Protein AF-V4PEJ2-F1 (afdb_monomer)

Mean predicted aligned error: 12.14 Å

Foldseek 3Di:
DDDDDDDDDDDDDDPPPPDPPPPPPPLPAAEDEDQEADAQVVVVVVVPDDQPDQHRHEYEDDAPGEYEFAAADDDPQGEWEERYEPPDHDPNHEAEYEFLYEFETYAWAAAAEDPDQDKGFTHHWYFRYHYPDDYHYHYDVNGYGYTHWTHWIYYYPDVPDDTGHTGD

pLDDT: mean 79.7, std 17.95, range [38.84, 98.0]

Radius of gyration: 28.53 Å; Cα contacts (8 Å, |Δi|>4): 440; chains: 1; bounding box: 43×69×102 Å

Solvent-accessible surface area (backbone atoms only — not comparable to full-atom values): 9312 Å² total; per-residue (Å²): 140,84,86,81,84,80,86,84,81,81,82,76,83,80,79,80,72,76,70,76,76,79,76,73,73,82,83,77,53,54,75,43,80,49,81,49,58,44,46,52,38,64,51,40,44,73,73,64,54,84,80,80,69,76,40,52,36,34,36,32,29,47,68,91,40,67,24,58,11,46,56,23,50,98,69,73,68,22,45,16,31,52,10,32,32,45,38,79,68,59,90,77,39,45,40,37,36,40,27,31,10,38,34,25,12,3,36,15,21,58,22,59,63,53,97,57,102,57,74,29,64,30,6,45,34,9,42,23,65,44,75,69,40,82,65,48,77,44,74,40,85,84,26,46,79,39,62,19,22,30,17,16,36,10,32,40,88,51,104,84,39,74,50,51,83,42,66,101

Structure (mmCIF, N/CA/C/O backbone):
data_AF-V4PEJ2-F1
#
_entry.id   AF-V4PEJ2-F1
#
loop_
_atom_site.group_PDB
_atom_site.id
_atom_site.type_symbol
_atom_site.label_atom_id
_atom_site.label_alt_id
_atom_site.label_comp_id
_atom_site.label_asym_id
_atom_site.label_entity_id
_atom_site.label_seq_id
_atom_site.pdbx_PDB_ins_code
_atom_site.Cartn_x
_atom_site.Cartn_y
_atom_site.Cartn_z
_atom_site.occupancy
_atom_site.B_iso_or_equiv
_atom_site.auth_seq_id
_atom_site.auth_comp_id
_atom_site.auth_asym_id
_atom_site.auth_atom_id
_atom_site.pdbx_PDB_model_num
ATOM 1 N N . MET A 1 1 ? 4.319 -54.940 69.782 1.00 41.22 1 MET A N 1
ATOM 2 C CA . MET A 1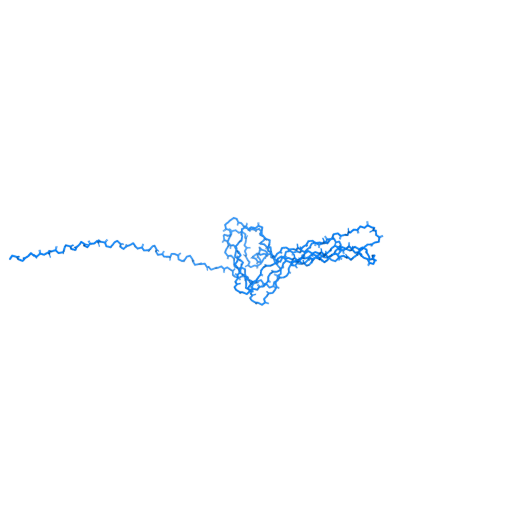 1 ? 4.551 -53.481 69.813 1.00 41.22 1 MET A CA 1
ATOM 3 C C . MET A 1 1 ? 4.432 -53.000 68.372 1.00 41.22 1 MET A C 1
ATOM 5 O O . MET A 1 1 ? 5.349 -53.221 67.598 1.00 41.22 1 MET A O 1
ATOM 9 N N . ILE A 1 2 ? 3.249 -52.530 67.967 1.00 41.81 2 ILE A N 1
ATOM 10 C CA . ILE A 1 2 ? 2.943 -52.124 66.584 1.00 41.81 2 ILE A CA 1
ATOM 11 C C . ILE A 1 2 ? 2.873 -50.597 66.588 1.00 41.81 2 ILE A C 1
ATOM 13 O O . ILE A 1 2 ? 2.066 -50.027 67.320 1.00 41.81 2 ILE A O 1
ATOM 17 N N . GLY A 1 3 ? 3.781 -49.956 65.851 1.00 38.84 3 GLY A N 1
ATOM 18 C CA . GLY A 1 3 ? 3.883 -48.504 65.741 1.00 38.84 3 GLY A CA 1
ATOM 19 C C . GLY A 1 3 ? 2.857 -47.954 64.755 1.00 38.84 3 GLY A C 1
ATOM 20 O O . GLY A 1 3 ? 2.806 -48.384 63.606 1.00 38.84 3 GLY A O 1
ATOM 21 N N . LEU A 1 4 ? 2.045 -47.007 65.221 1.00 43.41 4 LEU A N 1
ATOM 22 C CA . LEU A 1 4 ? 1.083 -46.256 64.424 1.00 43.41 4 LEU A CA 1
ATOM 23 C C . LEU A 1 4 ? 1.784 -44.998 63.883 1.00 43.41 4 LEU A C 1
ATOM 25 O O . LEU A 1 4 ? 2.099 -44.090 64.650 1.00 43.41 4 LEU A O 1
ATOM 29 N N . LEU A 1 5 ? 2.056 -44.956 62.577 1.00 45.34 5 LEU A N 1
ATOM 30 C CA . LEU A 1 5 ? 2.481 -43.737 61.885 1.00 45.34 5 LEU A CA 1
ATOM 31 C C . LEU A 1 5 ? 1.239 -42.868 61.638 1.00 45.34 5 LEU A C 1
ATOM 33 O O . LEU A 1 5 ? 0.348 -43.269 60.892 1.00 45.34 5 LEU A O 1
ATOM 37 N N . ALA A 1 6 ? 1.178 -41.689 62.254 1.00 49.50 6 ALA A N 1
ATOM 38 C CA . ALA A 1 6 ? 0.163 -40.683 61.961 1.00 49.50 6 ALA A CA 1
ATOM 39 C C . ALA A 1 6 ? 0.684 -39.737 60.869 1.00 49.50 6 ALA A C 1
ATOM 41 O O . ALA A 1 6 ? 1.673 -39.032 61.067 1.00 49.50 6 ALA A O 1
ATOM 42 N N . THR A 1 7 ? 0.029 -39.725 59.710 1.00 47.97 7 THR A N 1
ATOM 43 C CA . THR A 1 7 ? 0.324 -38.795 58.614 1.00 47.97 7 THR A CA 1
ATOM 44 C C . THR A 1 7 ? -0.400 -37.472 58.873 1.00 47.97 7 THR A C 1
ATOM 46 O O . THR A 1 7 ? -1.627 -37.405 58.823 1.00 47.97 7 THR A O 1
ATOM 49 N N . LEU A 1 8 ? 0.355 -36.416 59.181 1.00 40.78 8 LEU A N 1
ATOM 50 C CA . LEU A 1 8 ? -0.163 -35.060 59.362 1.00 40.78 8 LEU A CA 1
ATOM 51 C C . LEU A 1 8 ? -0.375 -34.417 57.983 1.00 40.78 8 LEU A C 1
ATOM 53 O O . LEU A 1 8 ? 0.584 -34.212 57.243 1.00 40.78 8 LEU A O 1
ATOM 57 N N . THR A 1 9 ? -1.623 -34.101 57.637 1.00 47.06 9 THR A N 1
ATOM 58 C CA . THR A 1 9 ? -1.958 -33.392 56.392 1.00 47.06 9 THR A CA 1
ATOM 59 C C . THR A 1 9 ? -2.106 -31.907 56.711 1.00 47.06 9 THR A C 1
ATOM 61 O O . THR A 1 9 ? -2.998 -31.528 57.465 1.00 47.06 9 THR A O 1
ATOM 64 N N . VAL A 1 10 ? -1.222 -31.066 56.174 1.00 45.41 10 VAL A N 1
ATOM 65 C CA . VAL A 1 10 ? -1.322 -29.605 56.294 1.00 45.41 10 VAL A CA 1
ATOM 66 C C . VAL A 1 10 ? -2.110 -29.092 55.092 1.00 45.41 10 VAL A C 1
ATOM 68 O O . VAL A 1 10 ? -1.630 -29.155 53.963 1.00 45.41 10 VAL A O 1
ATOM 71 N N . ALA A 1 11 ? -3.330 -28.608 55.323 1.00 49.69 11 ALA A N 1
ATOM 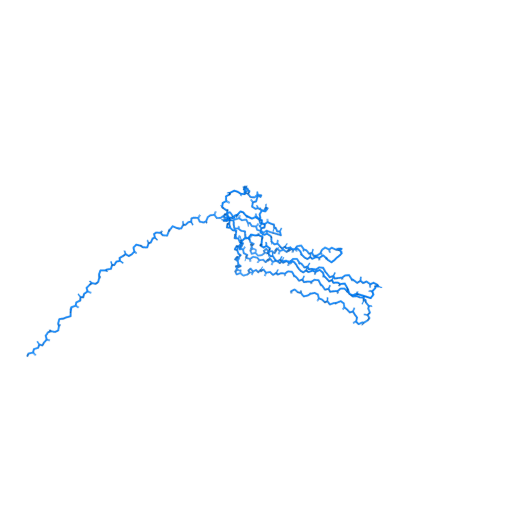72 C CA . ALA A 1 11 ? -4.106 -27.905 54.308 1.00 49.69 11 ALA A CA 1
ATOM 73 C C . ALA A 1 11 ? -3.521 -26.497 54.119 1.00 49.69 11 ALA A C 1
ATOM 75 O O . ALA A 1 11 ? -3.517 -25.695 55.053 1.00 49.69 11 ALA A O 1
ATOM 76 N N . MET A 1 12 ? -3.008 -26.200 52.925 1.00 51.62 12 MET A N 1
ATOM 77 C CA . MET A 1 12 ? -2.642 -24.835 52.548 1.00 51.62 12 MET A CA 1
ATOM 78 C C . MET A 1 12 ? -3.910 -24.070 52.138 1.00 51.62 12 MET A C 1
ATOM 80 O O . MET A 1 12 ? -4.718 -24.621 51.388 1.00 51.62 12 MET A O 1
ATOM 84 N N . PRO A 1 13 ? -4.113 -22.824 52.599 1.00 53.56 13 PRO A N 1
ATOM 85 C CA . PRO A 1 13 ? -5.220 -22.006 52.129 1.00 53.56 13 PRO A CA 1
ATOM 86 C C . PRO A 1 13 ? -4.975 -21.635 50.662 1.00 53.56 13 PRO A C 1
ATOM 88 O O . PRO A 1 13 ? -3.962 -21.024 50.323 1.00 53.56 13 PRO A O 1
ATOM 91 N N . ALA A 1 14 ? -5.901 -22.029 49.791 1.00 54.09 14 ALA A N 1
ATOM 92 C CA . ALA A 1 14 ? -5.941 -21.563 48.416 1.00 54.09 14 ALA A CA 1
ATOM 93 C C . ALA A 1 14 ? -6.309 -20.074 48.426 1.00 54.09 14 ALA A C 1
ATOM 95 O O . ALA A 1 14 ? -7.447 -19.709 48.716 1.00 54.09 14 ALA A O 1
ATOM 96 N N . PHE A 1 15 ? -5.340 -19.210 48.133 1.00 52.31 15 PHE A N 1
ATOM 97 C CA . PHE A 1 15 ? -5.632 -17.840 47.739 1.00 52.31 15 PHE A CA 1
ATOM 98 C C . PHE A 1 15 ? -6.231 -17.903 46.334 1.00 52.31 15 PHE A C 1
ATOM 100 O O . PHE A 1 15 ? -5.514 -18.100 45.355 1.00 52.31 15 PHE A O 1
ATOM 107 N N . ALA A 1 16 ? -7.557 -17.804 46.244 1.00 53.78 16 ALA A N 1
ATOM 108 C CA . ALA A 1 16 ? -8.226 -17.483 44.996 1.00 53.78 16 ALA A CA 1
ATOM 109 C C . ALA A 1 16 ? -7.794 -16.062 44.617 1.00 53.78 16 ALA A C 1
ATOM 111 O O . ALA A 1 16 ? -8.244 -15.083 45.208 1.00 53.78 16 ALA A O 1
ATOM 112 N N . GLN A 1 17 ? -6.831 -15.962 43.708 1.00 57.50 17 GLN A N 1
ATOM 113 C CA . GLN A 1 17 ? -6.529 -14.710 43.044 1.00 57.50 17 GLN A CA 1
ATOM 114 C C . GLN A 1 17 ? -7.678 -14.497 42.057 1.00 57.50 17 GLN A C 1
ATOM 116 O O . GLN A 1 17 ? -7.738 -15.192 41.045 1.00 57.50 17 GLN A O 1
ATOM 121 N N . ASP A 1 18 ? -8.624 -13.618 42.407 1.00 54.84 18 ASP A N 1
ATOM 122 C CA . ASP A 1 18 ? -9.572 -13.055 41.444 1.00 54.84 18 ASP A CA 1
ATOM 123 C C . ASP A 1 18 ? -8.737 -12.592 40.250 1.00 54.84 18 ASP A C 1
ATOM 125 O O . ASP A 1 18 ? -7.906 -11.683 40.370 1.00 54.84 18 ASP A O 1
ATOM 129 N N . ALA A 1 19 ? -8.879 -13.286 39.122 1.00 61.38 19 ALA A N 1
ATOM 130 C CA . ALA A 1 19 ? -8.372 -12.778 37.865 1.00 61.38 19 ALA A CA 1
ATOM 131 C C . ALA A 1 19 ? -9.041 -11.410 37.670 1.00 61.38 19 ALA A C 1
ATOM 133 O O . ALA A 1 19 ? -10.262 -11.322 37.850 1.00 61.38 19 ALA A O 1
ATOM 134 N N . PRO A 1 20 ? -8.283 -10.332 37.396 1.00 57.91 20 PRO A N 1
ATOM 135 C CA . PRO A 1 20 ? -8.907 -9.064 37.059 1.00 57.91 20 PRO A CA 1
ATOM 136 C C . PRO A 1 20 ? -9.863 -9.346 35.905 1.00 57.91 20 PRO A C 1
ATOM 138 O O . PRO A 1 20 ? -9.458 -9.976 34.932 1.00 57.91 20 PRO A O 1
ATOM 141 N N . ALA A 1 21 ? -11.133 -8.971 36.076 1.00 57.12 21 ALA A N 1
ATOM 142 C CA . ALA A 1 21 ? -12.130 -9.089 35.029 1.00 57.12 21 ALA A CA 1
ATOM 143 C C . ALA A 1 21 ? -11.522 -8.498 33.758 1.00 57.12 21 ALA A C 1
ATOM 145 O O . ALA A 1 21 ? -11.134 -7.327 33.770 1.00 57.12 21 ALA A O 1
ATOM 146 N N . ASP A 1 22 ? -11.368 -9.338 32.736 1.00 55.16 22 ASP A N 1
ATOM 147 C CA . ASP A 1 22 ? -10.935 -8.936 31.412 1.00 55.16 22 ASP A CA 1
ATOM 148 C C . ASP A 1 22 ? -11.859 -7.794 30.980 1.00 55.16 22 ASP A C 1
ATOM 150 O O . ASP A 1 22 ? -13.028 -7.994 30.646 1.00 55.16 22 ASP A O 1
ATOM 154 N N . ALA A 1 23 ? -11.362 -6.564 31.095 1.00 56.91 23 ALA A N 1
ATOM 155 C CA . ALA A 1 23 ? -11.934 -5.443 30.391 1.00 56.91 23 ALA A CA 1
ATOM 156 C C . ALA A 1 23 ? -11.564 -5.700 28.934 1.00 56.91 23 ALA A C 1
ATOM 158 O O . ALA A 1 23 ? -10.497 -5.294 28.478 1.00 56.91 23 ALA A O 1
ATOM 159 N N . GLU A 1 24 ? -12.390 -6.483 28.243 1.00 60.00 24 GLU A N 1
ATOM 160 C CA . GLU A 1 24 ? -12.411 -6.454 26.791 1.00 60.00 24 GLU A CA 1
ATOM 161 C C . GLU A 1 24 ? -12.809 -5.021 26.431 1.00 60.00 24 GLU A C 1
ATOM 163 O O . GLU A 1 24 ? -13.983 -4.656 26.464 1.00 60.00 24 GLU A O 1
ATOM 168 N N . GLU A 1 25 ? -11.804 -4.165 26.236 1.00 61.25 25 GLU A N 1
ATOM 169 C CA . GLU A 1 25 ? -11.979 -2.915 25.510 1.00 61.25 25 GLU A CA 1
ATOM 170 C C . GLU A 1 25 ? -12.664 -3.310 24.197 1.00 61.25 25 GLU A C 1
ATOM 172 O O . GLU A 1 25 ? -12.141 -4.136 23.444 1.00 61.25 25 GLU A O 1
ATOM 177 N N . ASP A 1 26 ? -13.887 -2.815 24.004 1.00 67.38 26 ASP A N 1
ATOM 178 C CA . ASP A 1 26 ? -14.729 -3.117 22.850 1.00 67.38 26 ASP A CA 1
ATOM 179 C C . ASP A 1 26 ? -14.075 -2.480 21.618 1.00 67.38 26 ASP A C 1
ATOM 181 O O . ASP A 1 26 ? -14.321 -1.322 21.285 1.00 67.38 26 ASP A O 1
ATOM 185 N N . PHE A 1 27 ? -13.133 -3.211 21.020 1.00 68.19 27 PHE A N 1
ATOM 186 C CA . PHE A 1 27 ? -12.433 -2.819 19.805 1.00 68.19 27 PHE A CA 1
ATOM 187 C C . PHE A 1 27 ? -13.426 -2.883 18.641 1.00 68.19 27 PHE A C 1
ATOM 189 O O . PHE A 1 27 ? 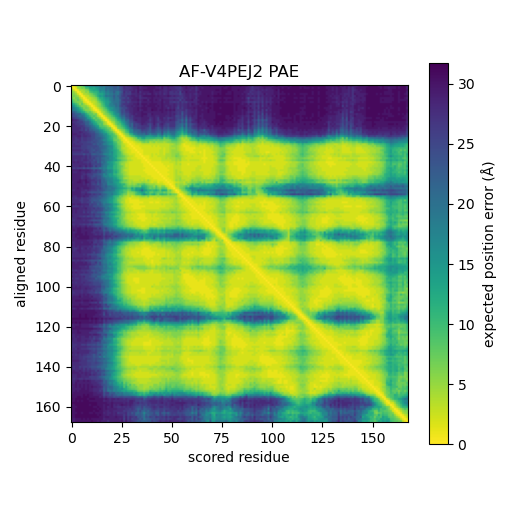-13.611 -3.934 18.020 1.00 68.19 27 PHE A O 1
ATOM 196 N N . ASP A 1 28 ? -14.071 -1.750 18.357 1.00 78.31 28 ASP A N 1
ATOM 197 C CA . ASP A 1 28 ? -15.012 -1.558 17.247 1.00 78.31 28 ASP A CA 1
ATOM 198 C C . ASP A 1 28 ? -14.399 -0.621 16.186 1.00 78.31 28 ASP A C 1
ATOM 200 O O . ASP A 1 28 ? -14.785 0.549 16.063 1.00 78.31 28 ASP A O 1
ATOM 204 N N . PRO A 1 29 ? -13.384 -1.087 15.426 1.00 83.25 29 PRO A N 1
ATOM 205 C CA . PRO A 1 29 ? -12.686 -0.243 14.473 1.00 83.25 29 PRO A CA 1
ATOM 206 C C . PRO A 1 29 ? -13.570 0.072 13.268 1.00 83.25 29 PRO A C 1
ATOM 208 O O . PRO A 1 29 ? -14.332 -0.759 12.763 1.00 83.25 29 PRO A O 1
ATOM 211 N N . ILE A 1 30 ? -13.363 1.250 12.681 1.00 85.00 30 ILE A N 1
ATOM 212 C CA . ILE A 1 30 ? -14.002 1.589 11.410 1.00 85.00 30 ILE A CA 1
ATOM 213 C C . ILE A 1 30 ? -13.320 0.790 10.295 1.00 85.00 30 ILE A C 1
ATOM 215 O O . ILE A 1 30 ? -12.168 1.047 9.930 1.00 85.00 30 ILE A O 1
ATOM 219 N N . VAL A 1 31 ? -14.051 -0.178 9.733 1.00 90.81 31 VAL A N 1
ATOM 220 C CA . VAL A 1 31 ? -13.549 -1.049 8.664 1.00 90.81 31 VAL A CA 1
ATOM 221 C C . VAL A 1 31 ? -13.717 -0.399 7.291 1.00 90.81 31 VAL A C 1
ATOM 223 O O . VAL A 1 31 ? -14.830 -0.120 6.840 1.00 90.81 31 VAL A O 1
ATOM 226 N N . VAL A 1 32 ? -12.608 -0.228 6.572 1.00 93.06 32 VAL A N 1
ATOM 227 C CA . VAL A 1 32 ? -12.571 0.324 5.213 1.00 93.06 32 VAL A CA 1
ATOM 228 C C . VAL A 1 32 ? -11.947 -0.686 4.257 1.00 93.06 32 VAL A C 1
ATOM 230 O O . VAL A 1 32 ? -10.785 -1.064 4.391 1.00 93.06 32 VAL A O 1
ATOM 233 N N . LYS A 1 33 ? -12.703 -1.101 3.236 1.00 94.75 33 LYS A N 1
ATOM 234 C CA . LYS A 1 33 ? -12.215 -2.039 2.216 1.00 94.75 33 LYS A CA 1
ATOM 235 C C . LYS A 1 33 ? -11.425 -1.319 1.132 1.00 94.75 33 LYS A C 1
ATOM 237 O O . LYS A 1 33 ? -11.931 -0.415 0.469 1.00 94.75 33 LYS A O 1
ATOM 242 N N . LEU A 1 34 ? -10.196 -1.765 0.916 1.00 95.38 34 LEU A N 1
ATOM 243 C CA . LEU A 1 34 ? -9.306 -1.285 -0.127 1.00 95.38 34 LEU A CA 1
ATOM 244 C C . LEU A 1 34 ? -9.537 -2.074 -1.416 1.00 95.38 34 LEU A C 1
ATOM 246 O O . LEU A 1 34 ? -9.376 -3.291 -1.456 1.00 95.38 34 LEU A O 1
ATOM 250 N N . THR A 1 35 ? -9.878 -1.369 -2.494 1.00 94.31 35 THR A N 1
ATOM 251 C CA . THR A 1 35 ? -10.095 -1.960 -3.829 1.00 94.31 35 THR A CA 1
ATOM 252 C C . THR A 1 35 ? -9.070 -1.498 -4.864 1.00 94.31 35 THR A C 1
ATOM 254 O O . THR A 1 35 ? -9.163 -1.859 -6.034 1.00 94.31 35 THR A O 1
ATOM 257 N N . GLY A 1 36 ? -8.113 -0.661 -4.468 1.00 95.06 36 GLY A N 1
ATOM 258 C CA . GLY A 1 36 ? -7.105 -0.098 -5.356 1.00 95.06 36 GLY A CA 1
ATOM 259 C C . GLY A 1 36 ? -6.090 0.762 -4.603 1.00 95.06 36 GLY A C 1
ATOM 260 O O . GLY A 1 36 ? -6.176 0.870 -3.377 1.00 95.06 36 GLY A O 1
ATOM 261 N N . PRO A 1 37 ? -5.120 1.356 -5.322 1.00 95.06 37 PRO A N 1
ATOM 262 C CA . PRO A 1 37 ? -4.068 2.155 -4.708 1.00 95.06 37 PRO A CA 1
ATOM 263 C C . P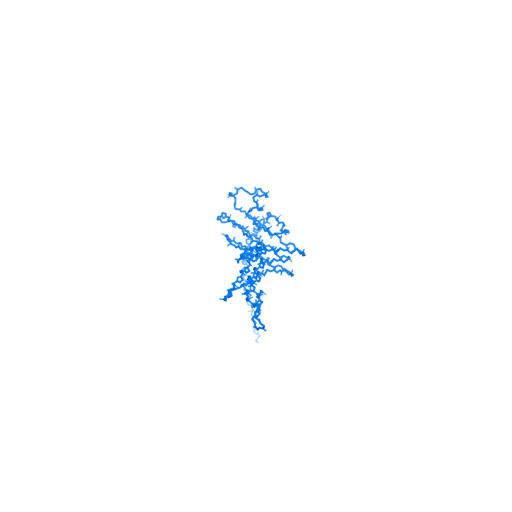RO A 1 37 ? -4.643 3.367 -3.990 1.00 95.06 37 PRO A C 1
ATOM 265 O O . PRO A 1 37 ? -5.489 4.073 -4.545 1.00 95.06 37 PRO A O 1
ATOM 268 N N . ALA A 1 38 ? -4.195 3.607 -2.761 1.00 95.81 38 ALA A N 1
ATOM 269 C CA . ALA A 1 38 ? -4.823 4.606 -1.911 1.00 95.81 38 ALA A CA 1
ATOM 270 C C . ALA A 1 38 ? -3.885 5.184 -0.854 1.00 95.81 38 ALA A C 1
ATOM 272 O O . ALA A 1 38 ? -2.918 4.559 -0.413 1.00 95.81 38 ALA A O 1
ATOM 273 N N . ASN A 1 39 ? -4.248 6.385 -0.413 1.00 96.12 39 ASN A N 1
ATOM 274 C CA . ASN A 1 39 ? -3.792 6.958 0.838 1.00 96.12 39 ASN A CA 1
ATOM 275 C C . ASN A 1 39 ? -4.838 6.646 1.921 1.00 96.12 39 ASN A C 1
ATOM 277 O O . ASN A 1 39 ? -6.006 7.006 1.769 1.00 96.12 39 ASN A O 1
ATOM 281 N N . LEU A 1 40 ? -4.429 5.959 2.987 1.00 94.69 40 LEU A N 1
ATOM 282 C CA . LEU A 1 40 ? -5.320 5.525 4.065 1.00 94.69 40 LEU A CA 1
ATOM 283 C C . LEU A 1 40 ? -5.933 6.716 4.802 1.00 94.69 40 LEU A C 1
ATOM 285 O O . LEU A 1 40 ? -7.110 6.690 5.153 1.00 94.69 40 LEU A O 1
ATOM 289 N N . ARG A 1 41 ? -5.163 7.796 4.968 1.00 93.12 41 ARG A N 1
ATOM 290 C CA . ARG A 1 41 ? -5.641 9.027 5.593 1.00 93.12 41 ARG A CA 1
ATOM 291 C C . ARG A 1 41 ? -6.756 9.676 4.777 1.00 93.12 41 ARG A C 1
ATOM 293 O O . ARG A 1 41 ? -7.803 9.984 5.333 1.00 93.12 41 ARG A O 1
ATOM 300 N N . ASP A 1 42 ? -6.571 9.780 3.463 1.00 93.38 42 ASP A N 1
ATOM 301 C CA . ASP A 1 42 ? -7.577 10.353 2.561 1.00 93.38 42 ASP A CA 1
ATOM 302 C C . ASP A 1 42 ? -8.867 9.514 2.542 1.00 93.38 42 ASP A C 1
ATOM 304 O O . ASP A 1 42 ? -9.962 10.048 2.357 1.00 93.38 42 ASP A O 1
ATOM 308 N N . LEU A 1 43 ? -8.753 8.190 2.704 1.00 92.50 43 LEU A N 1
ATOM 309 C CA . LEU A 1 43 ? -9.911 7.304 2.837 1.00 92.50 43 LEU A CA 1
ATOM 310 C C . LEU A 1 43 ? -10.627 7.494 4.176 1.00 92.50 43 LEU A C 1
ATOM 312 O O . LEU 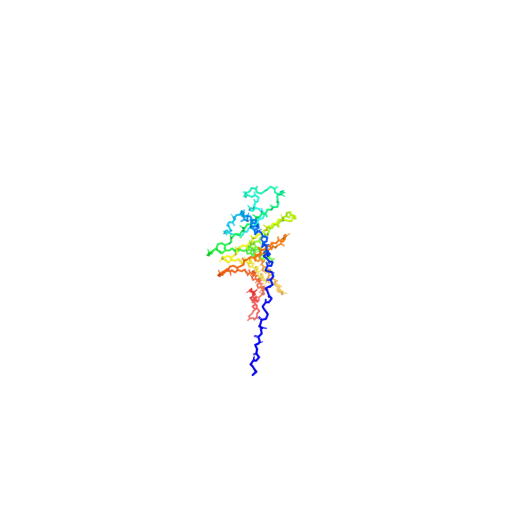A 1 43 ? -11.853 7.549 4.186 1.00 92.50 43 LEU A O 1
ATOM 316 N N . ALA A 1 44 ? -9.888 7.647 5.274 1.00 91.00 44 ALA A N 1
ATOM 317 C CA . ALA A 1 44 ? -10.462 7.950 6.582 1.00 91.00 44 ALA A CA 1
ATOM 318 C C . ALA A 1 44 ? -11.153 9.323 6.606 1.00 91.00 44 ALA A C 1
ATOM 320 O O . ALA A 1 44 ? -12.270 9.438 7.101 1.00 91.00 44 ALA A O 1
ATOM 321 N N . ASP A 1 45 ? -10.550 10.351 6.001 1.00 90.38 45 ASP A N 1
ATOM 322 C CA . ASP A 1 45 ? -11.163 11.683 5.882 1.00 90.38 45 ASP A CA 1
ATOM 323 C C . ASP A 1 45 ? -12.476 11.624 5.092 1.00 90.38 45 ASP A C 1
ATOM 325 O O . ASP A 1 45 ? -13.480 12.218 5.481 1.00 90.38 45 ASP A O 1
ATOM 329 N N . LYS A 1 46 ? -12.513 10.837 4.009 1.00 89.00 46 LYS A N 1
ATOM 330 C CA . LYS A 1 46 ? -13.752 10.574 3.258 1.00 89.00 46 LYS A CA 1
ATOM 331 C C . LYS A 1 46 ? -14.777 9.771 4.056 1.00 89.00 46 LYS A C 1
ATOM 333 O O . LYS A 1 46 ? -15.970 9.944 3.822 1.00 89.00 46 LYS A O 1
ATOM 338 N N . ALA A 1 47 ? -14.327 8.908 4.964 1.00 84.81 47 ALA A N 1
ATOM 339 C CA . ALA A 1 47 ? -15.181 8.176 5.893 1.00 84.81 47 ALA A CA 1
ATOM 340 C C . ALA A 1 47 ? -15.676 9.048 7.066 1.00 84.81 47 ALA A C 1
ATOM 342 O O . ALA A 1 47 ? -16.519 8.595 7.835 1.00 84.81 47 ALA A O 1
ATOM 343 N N . GLY A 1 48 ? -15.218 10.303 7.170 1.00 83.75 48 GLY A N 1
ATOM 344 C CA . GLY A 1 48 ? -15.690 11.281 8.152 1.00 83.75 48 GLY A CA 1
ATOM 345 C C . GLY A 1 48 ? -14.728 11.551 9.307 1.00 83.75 48 GLY A C 1
ATOM 346 O O . GLY A 1 48 ? -15.123 12.212 10.264 1.00 83.75 48 GLY A O 1
ATOM 347 N N . TYR A 1 49 ? -13.484 11.074 9.240 1.00 84.12 49 TYR A N 1
ATOM 348 C CA . TYR A 1 49 ? -12.482 11.429 10.239 1.00 84.12 49 TYR A CA 1
ATOM 349 C C . TYR A 1 49 ? -12.150 12.923 10.198 1.00 84.12 49 TYR A C 1
ATOM 351 O O . TYR A 1 49 ? -11.893 13.485 9.135 1.00 84.12 49 TYR A O 1
ATOM 359 N N . ASP A 1 50 ? -12.109 13.556 11.367 1.00 81.00 50 ASP A N 1
ATOM 360 C CA . ASP A 1 50 ? -11.942 15.004 11.508 1.00 81.00 50 ASP A CA 1
ATOM 361 C C . ASP A 1 50 ? -10.519 15.439 11.899 1.00 81.00 50 ASP A C 1
ATOM 363 O O . ASP A 1 50 ? -10.228 16.635 11.932 1.00 81.00 50 ASP A O 1
ATOM 367 N N . GLY A 1 51 ? -9.617 14.489 12.172 1.00 77.06 51 GLY A N 1
ATOM 368 C CA . GLY A 1 51 ? -8.239 14.781 12.569 1.00 77.06 51 GLY A CA 1
ATOM 369 C C .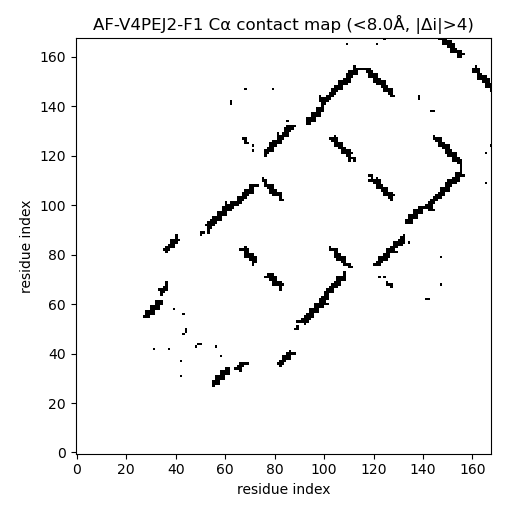 GLY A 1 51 ? -7.986 14.854 14.074 1.00 77.06 51 GLY A C 1
ATOM 370 O O . GLY A 1 51 ? -6.825 15.010 14.447 1.00 77.06 51 GLY A O 1
ATOM 371 N N . ASN A 1 52 ? -9.019 14.767 14.923 1.00 67.44 52 ASN A N 1
ATOM 372 C CA . ASN A 1 52 ? -8.911 15.143 16.338 1.00 67.44 52 ASN A CA 1
ATOM 373 C C . ASN A 1 52 ? -9.068 13.988 17.338 1.00 67.44 52 ASN A C 1
ATOM 375 O O . ASN A 1 52 ? -8.685 14.157 18.496 1.00 67.44 52 ASN A O 1
ATOM 379 N N . SER A 1 53 ? -9.615 12.836 16.941 1.00 65.06 53 SER A N 1
ATOM 380 C CA . SER A 1 53 ? -9.762 11.671 17.825 1.00 65.06 53 SER A CA 1
ATOM 381 C C . SER A 1 53 ? -8.635 10.648 17.652 1.00 65.06 53 SER A C 1
ATOM 383 O O . SER A 1 53 ? -8.105 10.465 16.551 1.00 65.06 53 SER A O 1
ATOM 385 N N . ALA A 1 54 ? -8.288 9.953 18.743 1.00 67.44 54 ALA A N 1
ATOM 386 C CA . ALA A 1 54 ? -7.592 8.671 18.657 1.00 67.44 54 ALA A CA 1
ATOM 387 C C . ALA A 1 54 ? -8.480 7.748 17.816 1.00 67.44 54 ALA A C 1
ATOM 389 O O . ALA A 1 54 ? -9.646 7.532 18.142 1.00 67.44 54 ALA A O 1
ATOM 390 N N . ALA A 1 55 ? -7.975 7.358 16.655 1.00 66.88 55 ALA A N 1
ATOM 391 C CA . ALA A 1 55 ? -8.766 6.714 15.628 1.00 66.88 55 ALA A CA 1
ATOM 392 C C . ALA A 1 55 ? -8.330 5.267 15.497 1.00 66.88 55 ALA A C 1
ATOM 394 O O . ALA A 1 55 ? -7.149 5.024 15.255 1.00 66.88 55 ALA A O 1
ATOM 395 N N . GLU A 1 56 ? -9.285 4.354 15.603 1.00 84.25 56 GLU A N 1
ATOM 396 C CA . GLU A 1 56 ? -9.097 2.934 15.338 1.00 84.25 56 GLU A CA 1
ATOM 397 C C . GLU A 1 56 ? -9.647 2.639 13.943 1.00 84.25 56 GLU A C 1
ATOM 399 O O . GLU A 1 56 ? -10.858 2.550 13.722 1.00 84.25 56 GLU A O 1
ATOM 404 N N . TYR A 1 57 ? -8.748 2.559 12.962 1.00 89.56 57 TYR A N 1
ATOM 405 C CA . TYR A 1 57 ? -9.110 2.229 11.585 1.00 89.56 57 TYR A CA 1
ATOM 406 C C . TYR A 1 57 ? -8.551 0.875 11.195 1.00 89.56 57 TYR A C 1
ATOM 408 O O . TYR A 1 57 ? -7.355 0.621 11.342 1.00 89.56 57 TYR A O 1
ATOM 416 N N . LEU A 1 58 ? -9.409 0.051 10.597 1.00 92.62 58 LEU A N 1
ATOM 417 C CA . LEU A 1 58 ? -9.023 -1.216 10.002 1.00 92.62 58 LEU A CA 1
ATOM 418 C C . LEU A 1 58 ? -9.211 -1.144 8.490 1.00 92.62 58 LEU A C 1
ATOM 420 O O . LEU A 1 58 ? -10.323 -1.131 7.967 1.00 92.62 58 LEU A O 1
ATOM 424 N N . PHE A 1 59 ? -8.100 -1.110 7.767 1.00 95.06 59 PHE A N 1
ATOM 425 C CA . PHE A 1 59 ? -8.079 -1.149 6.315 1.00 95.06 59 PHE A CA 1
ATOM 426 C C . PHE A 1 59 ? -7.891 -2.582 5.843 1.00 95.06 59 PHE A C 1
ATOM 428 O O . PHE A 1 59 ? -6.833 -3.176 6.030 1.00 95.06 59 PHE A O 1
ATOM 435 N N . GLU A 1 60 ? -8.909 -3.142 5.208 1.00 96.25 60 GLU A N 1
ATOM 436 C CA . GLU A 1 60 ? -8.886 -4.518 4.726 1.00 96.25 60 GLU A CA 1
ATOM 437 C C . GLU A 1 60 ? -8.585 -4.544 3.224 1.00 96.25 60 GLU A C 1
ATOM 439 O O . GLU A 1 60 ? -9.262 -3.876 2.446 1.00 96.25 60 GLU A O 1
ATOM 444 N N . VAL A 1 61 ? -7.608 -5.344 2.796 1.00 97.38 61 VAL A N 1
ATOM 445 C CA . VAL A 1 61 ? -7.446 -5.779 1.402 1.00 97.38 61 VAL A CA 1
ATOM 446 C C . VAL A 1 61 ? -8.099 -7.158 1.284 1.00 97.38 61 VAL A C 1
ATOM 448 O O . VAL A 1 61 ? -7.488 -8.139 1.724 1.00 97.38 61 VAL A O 1
ATOM 451 N N . PRO A 1 62 ? -9.315 -7.262 0.718 1.00 96.88 62 PRO A N 1
ATOM 452 C CA . PRO A 1 62 ? -10.047 -8.522 0.677 1.00 96.88 62 PRO A CA 1
ATOM 453 C C . PRO A 1 62 ? -9.334 -9.585 -0.160 1.00 96.88 62 PRO A C 1
ATOM 455 O O . PRO A 1 62 ? -8.537 -9.275 -1.050 1.00 96.88 62 PRO A O 1
ATOM 458 N N . GLU A 1 63 ? -9.674 -10.849 0.079 1.00 96.56 63 GLU A N 1
ATOM 459 C CA . GLU A 1 63 ? -9.238 -11.954 -0.775 1.00 96.56 63 GLU A CA 1
ATOM 460 C C . GLU A 1 63 ? -9.653 -11.717 -2.241 1.00 96.56 63 GLU A C 1
ATOM 462 O O . GLU A 1 63 ? -10.712 -11.155 -2.535 1.00 96.56 63 GLU A O 1
ATOM 467 N N . GLY A 1 64 ? -8.790 -12.109 -3.181 1.00 94.31 64 GLY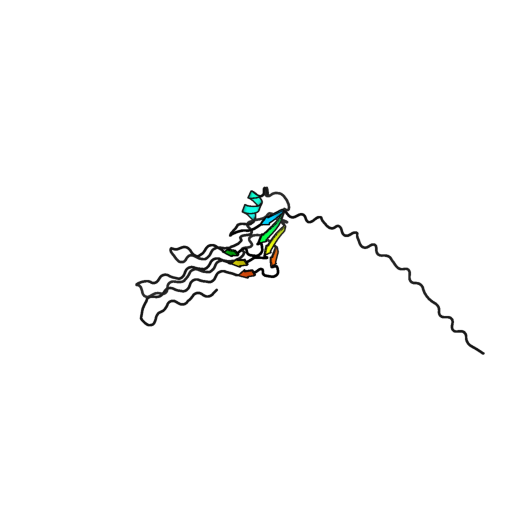 A N 1
ATOM 468 C CA . GLY A 1 64 ? -9.013 -11.924 -4.617 1.00 94.31 64 GLY A CA 1
ATOM 469 C C . GLY A 1 64 ? -8.799 -10.492 -5.124 1.00 94.31 64 GLY A C 1
ATOM 470 O O . GLY A 1 64 ? -8.801 -10.274 -6.336 1.00 94.31 64 GLY A O 1
ATOM 471 N N . VAL A 1 65 ? -8.568 -9.517 -4.237 1.00 97.62 65 VAL A N 1
ATOM 472 C CA . VAL A 1 65 ? -8.236 -8.141 -4.624 1.00 97.62 65 VAL A CA 1
ATOM 473 C C . VAL A 1 65 ? -6.736 -7.997 -4.859 1.00 97.62 65 VAL A C 1
ATOM 475 O O . VAL A 1 65 ? -5.911 -8.430 -4.054 1.00 97.62 65 VAL A O 1
ATOM 478 N N . VAL A 1 66 ? -6.388 -7.337 -5.965 1.00 97.56 66 VAL A N 1
ATOM 479 C CA . VAL A 1 66 ? -5.014 -6.962 -6.307 1.00 97.56 66 VAL A CA 1
ATOM 480 C C . VAL A 1 66 ? -4.896 -5.442 -6.311 1.00 97.56 66 VAL A C 1
ATOM 482 O O . VAL A 1 66 ? -5.522 -4.763 -7.124 1.00 97.56 66 VAL A O 1
ATOM 485 N N . ILE A 1 67 ? -4.058 -4.910 -5.425 1.00 97.62 67 ILE A N 1
ATOM 486 C CA . ILE A 1 67 ? -3.685 -3.496 -5.372 1.00 97.62 67 ILE A CA 1
ATOM 487 C C . ILE A 1 67 ? -2.305 -3.350 -6.003 1.00 97.62 67 ILE A C 1
ATOM 489 O O . ILE A 1 67 ? -1.336 -3.926 -5.516 1.00 97.62 67 ILE A O 1
ATOM 493 N N . LEU A 1 68 ? -2.208 -2.571 -7.079 1.00 96.94 68 LEU A N 1
ATOM 494 C CA . LEU A 1 68 ? -0.963 -2.353 -7.812 1.00 96.94 68 LEU A CA 1
ATOM 495 C C . LEU A 1 68 ? -0.607 -0.868 -7.839 1.00 96.94 68 LEU A C 1
ATOM 497 O O . LEU A 1 68 ? -1.353 -0.065 -8.395 1.00 96.94 68 LEU A O 1
ATOM 501 N N . GLY A 1 69 ? 0.547 -0.516 -7.279 1.00 95.69 69 GLY A N 1
ATOM 502 C CA . GLY A 1 69 ? 1.091 0.835 -7.324 1.00 95.69 69 GLY A CA 1
ATOM 503 C C . GLY A 1 69 ? 1.295 1.333 -8.755 1.00 95.69 69 GLY A C 1
ATOM 504 O O . GLY A 1 69 ? 1.429 0.557 -9.704 1.00 95.69 69 GLY A O 1
ATOM 505 N N . ALA A 1 70 ? 1.304 2.655 -8.924 1.00 93.19 70 ALA A N 1
ATOM 506 C CA . ALA A 1 70 ? 1.388 3.260 -10.251 1.00 93.19 70 ALA A CA 1
ATOM 507 C C . ALA A 1 70 ? 2.662 2.807 -10.996 1.00 93.19 70 ALA A C 1
ATOM 509 O O . ALA A 1 70 ? 3.748 2.873 -10.427 1.00 93.19 70 ALA A O 1
ATOM 510 N N . PRO A 1 71 ? 2.591 2.370 -12.263 1.00 90.62 71 PRO A N 1
ATOM 511 C CA . PRO A 1 71 ? 3.795 2.043 -13.018 1.00 90.62 71 PRO A CA 1
ATOM 512 C C . PRO A 1 71 ? 4.617 3.304 -13.315 1.00 90.62 71 PRO A C 1
ATOM 514 O O . PRO A 1 71 ? 4.076 4.410 -13.393 1.00 90.62 71 PRO A O 1
ATOM 517 N N . GLY A 1 72 ? 5.915 3.128 -13.566 1.00 85.88 72 GLY A N 1
ATOM 518 C CA . GLY A 1 72 ? 6.773 4.181 -14.097 1.00 85.88 72 GLY A CA 1
ATOM 519 C C . GLY A 1 72 ? 6.173 4.793 -15.370 1.00 85.88 72 GLY A C 1
ATOM 520 O O . GLY A 1 72 ? 5.841 4.089 -16.326 1.00 85.88 72 GLY A O 1
ATOM 521 N N . GLY A 1 73 ? 5.995 6.115 -15.373 1.00 78.00 73 GLY A N 1
ATOM 522 C CA . GLY A 1 73 ? 5.370 6.873 -16.462 1.00 78.00 73 GLY A CA 1
ATOM 523 C C . GLY A 1 73 ? 6.130 6.818 -17.793 1.00 78.00 73 GLY A C 1
ATOM 524 O O . GLY A 1 73 ? 7.318 6.539 -17.837 1.00 78.00 73 GLY A O 1
ATOM 525 N N . ARG A 1 74 ? 5.446 7.131 -18.904 1.00 68.31 74 ARG A N 1
ATOM 526 C CA . ARG A 1 74 ? 5.914 6.901 -20.292 1.00 68.31 74 ARG A CA 1
ATOM 527 C C . ARG A 1 74 ? 7.062 7.793 -20.796 1.00 68.31 74 ARG A C 1
ATOM 529 O O . ARG A 1 74 ? 7.527 7.568 -21.908 1.00 68.31 74 ARG A O 1
ATOM 536 N N . SER A 1 75 ? 7.500 8.800 -20.042 1.00 60.28 75 SER A N 1
ATOM 537 C CA . SER A 1 75 ? 8.549 9.741 -20.466 1.00 60.28 75 SER A CA 1
ATOM 538 C C . SER A 1 75 ? 9.553 9.970 -19.341 1.00 60.28 75 SER A C 1
ATOM 540 O O . SER A 1 75 ? 9.146 10.243 -18.218 1.00 60.28 75 SER A O 1
ATOM 542 N N . GLY A 1 76 ? 10.851 9.869 -19.643 1.00 61.59 76 GLY A N 1
ATOM 543 C CA . GLY A 1 76 ? 11.944 9.938 -18.662 1.00 61.59 76 GLY A CA 1
ATOM 544 C C . GLY A 1 76 ? 12.126 8.686 -17.784 1.00 61.59 76 GLY A C 1
ATOM 545 O O . GLY A 1 76 ? 11.424 7.684 -17.939 1.00 61.59 76 GLY A O 1
ATOM 546 N N . ASN A 1 77 ? 13.088 8.748 -16.860 1.00 61.91 77 ASN A N 1
ATOM 547 C CA . ASN A 1 77 ? 13.394 7.681 -15.899 1.00 61.91 77 ASN A CA 1
ATOM 548 C C . ASN A 1 77 ? 12.428 7.774 -14.712 1.00 61.91 77 ASN A C 1
ATOM 550 O O . ASN A 1 77 ? 12.759 8.319 -13.661 1.00 61.91 77 ASN A O 1
ATOM 554 N N . VAL A 1 78 ? 11.191 7.319 -14.917 1.00 82.12 78 VAL A N 1
ATOM 555 C CA . VAL A 1 78 ? 10.122 7.452 -13.920 1.00 82.12 78 VAL A CA 1
ATOM 556 C C . VAL A 1 78 ? 10.052 6.199 -13.056 1.00 82.12 78 VAL A C 1
ATOM 558 O O . VAL A 1 78 ? 9.937 5.080 -13.564 1.00 82.12 78 VAL A O 1
ATOM 561 N N . ASN A 1 79 ? 10.107 6.405 -11.744 1.00 89.25 79 ASN A N 1
ATOM 562 C CA . ASN A 1 79 ? 9.971 5.346 -10.750 1.00 89.25 79 ASN A CA 1
ATOM 563 C C . ASN A 1 79 ? 8.523 4.846 -10.670 1.00 89.25 79 ASN A C 1
ATOM 565 O O . ASN A 1 79 ? 7.582 5.594 -10.943 1.00 89.25 79 ASN A O 1
ATOM 569 N N . GLY A 1 80 ? 8.356 3.597 -10.250 1.00 90.94 80 GLY A N 1
ATOM 570 C CA . GLY A 1 80 ? 7.075 3.079 -9.801 1.00 90.94 80 GLY A CA 1
ATOM 571 C C . GLY A 1 80 ? 6.589 3.808 -8.547 1.00 90.94 80 GLY A C 1
ATOM 572 O O . GLY A 1 80 ? 7.376 4.261 -7.715 1.00 90.94 80 GLY A O 1
ATOM 573 N N . GLY A 1 81 ? 5.276 3.946 -8.432 1.00 93.94 81 GLY A N 1
ATOM 574 C CA . GLY A 1 81 ? 4.588 4.533 -7.295 1.00 93.94 81 GLY A CA 1
ATOM 575 C C . GLY A 1 81 ? 4.209 3.498 -6.243 1.00 93.94 81 GLY A C 1
ATOM 576 O O . GLY A 1 81 ? 4.178 2.291 -6.502 1.00 93.94 81 GLY A O 1
ATOM 577 N N . ALA A 1 82 ? 3.887 4.004 -5.055 1.00 96.00 82 ALA A N 1
ATOM 578 C CA . ALA A 1 82 ? 3.412 3.183 -3.957 1.00 96.00 82 ALA A CA 1
ATOM 579 C C . ALA A 1 82 ? 2.014 2.610 -4.232 1.00 96.00 82 ALA A C 1
ATOM 581 O O . ALA A 1 82 ? 1.202 3.251 -4.907 1.00 96.00 82 ALA A O 1
ATOM 582 N N . ALA A 1 83 ? 1.723 1.426 -3.696 1.00 96.69 83 ALA A N 1
ATOM 583 C CA . ALA A 1 83 ? 0.368 0.873 -3.708 1.00 96.69 83 ALA A CA 1
ATOM 584 C C . ALA A 1 83 ? -0.483 1.466 -2.576 1.00 96.69 83 ALA A C 1
ATOM 586 O O . ALA A 1 83 ? -1.564 1.999 -2.819 1.00 96.69 83 ALA A O 1
ATOM 587 N N . ILE A 1 84 ? 0.022 1.409 -1.344 1.00 97.38 84 ILE A N 1
ATOM 588 C CA . ILE A 1 84 ? -0.639 1.942 -0.153 1.00 97.38 84 ILE A CA 1
ATOM 589 C C . ILE A 1 84 ? 0.270 2.982 0.494 1.00 97.38 84 ILE A C 1
ATOM 591 O O . ILE A 1 84 ? 1.461 2.747 0.693 1.00 97.38 84 ILE A O 1
ATOM 595 N N . VAL A 1 85 ? -0.297 4.126 0.857 1.00 97.06 85 VAL A N 1
ATOM 596 C CA . VAL A 1 85 ? 0.380 5.158 1.648 1.00 97.06 85 VAL A CA 1
ATOM 597 C C . VAL A 1 85 ? -0.425 5.373 2.919 1.00 97.06 85 VAL A C 1
ATOM 599 O O . VAL A 1 85 ? -1.624 5.612 2.839 1.00 97.06 85 VAL A O 1
ATOM 602 N N . SER A 1 86 ? 0.199 5.307 4.095 1.00 94.50 86 SER A N 1
ATOM 603 C CA . SER A 1 86 ? -0.540 5.521 5.349 1.00 94.50 86 SER A CA 1
ATOM 604 C C . SER A 1 86 ? -1.127 6.930 5.441 1.00 94.50 86 SER A C 1
ATOM 606 O O . SER A 1 86 ? -2.185 7.125 6.027 1.00 94.50 86 SER A O 1
ATOM 608 N N . GLY A 1 87 ? -0.418 7.917 4.889 1.00 92.81 87 GLY A N 1
ATOM 609 C CA . GLY A 1 87 ? -0.643 9.323 5.191 1.00 92.81 87 GLY A CA 1
ATOM 610 C C . GLY A 1 87 ? -0.165 9.682 6.602 1.00 92.81 87 GLY A C 1
ATOM 611 O O . GLY A 1 87 ? 0.440 8.863 7.304 1.00 92.81 87 GLY A O 1
ATOM 612 N N . LYS A 1 88 ? -0.421 10.929 7.006 1.00 91.19 88 LYS A N 1
ATOM 613 C CA . LYS A 1 88 ? -0.045 11.463 8.322 1.00 91.19 88 LYS A CA 1
ATOM 614 C C . LYS A 1 88 ? -1.204 11.345 9.297 1.00 91.19 88 LYS A C 1
ATOM 616 O O . LYS A 1 88 ? -2.278 11.870 9.016 1.00 91.19 88 LYS A O 1
ATOM 621 N N . TRP A 1 89 ? -0.947 10.745 10.447 1.00 89.31 89 TRP A N 1
ATOM 622 C CA . TRP A 1 89 ? -1.916 10.564 11.521 1.00 89.31 89 TRP A CA 1
ATOM 623 C C . TRP A 1 89 ? -1.477 11.341 12.765 1.00 89.31 89 TRP A C 1
ATOM 625 O O . TRP A 1 89 ? -0.275 11.588 12.908 1.00 89.31 89 TRP A O 1
ATOM 635 N N . PRO A 1 90 ? -2.413 11.774 13.626 1.00 87.31 90 PRO A N 1
ATOM 636 C CA . PRO A 1 90 ? -2.051 12.339 14.918 1.00 87.31 90 PRO A CA 1
ATOM 637 C C . PRO A 1 90 ? -1.409 11.279 15.820 1.00 87.31 90 PRO A C 1
ATOM 639 O O . PRO A 1 90 ? -1.592 10.074 15.623 1.00 87.31 90 PRO A O 1
ATOM 642 N N . ASP A 1 91 ? -0.654 11.741 16.814 1.00 84.12 91 ASP A N 1
ATOM 643 C CA . ASP A 1 91 ? -0.024 10.859 17.794 1.00 84.12 91 ASP A CA 1
ATOM 644 C C . ASP A 1 91 ? -1.092 10.051 18.548 1.00 84.12 91 ASP A C 1
ATOM 646 O O . ASP A 1 91 ? -2.103 10.597 18.991 1.00 84.12 91 ASP A O 1
ATOM 650 N N . GLY A 1 92 ? -0.861 8.743 18.691 1.00 81.38 92 GLY A N 1
ATOM 651 C CA . GLY A 1 92 ? -1.793 7.823 19.352 1.00 81.38 92 GLY A CA 1
ATOM 652 C C . GLY A 1 92 ? -2.912 7.272 18.462 1.00 81.38 92 GLY A C 1
ATOM 653 O O . GLY A 1 92 ? -3.767 6.558 18.969 1.00 81.38 92 GLY A O 1
ATOM 654 N N . ALA A 1 93 ? -2.928 7.570 17.158 1.00 85.00 93 ALA A N 1
ATOM 655 C CA . ALA A 1 93 ? -3.825 6.885 16.228 1.00 85.00 93 ALA A CA 1
ATOM 656 C C . ALA A 1 93 ? -3.395 5.426 16.003 1.00 85.00 93 ALA A C 1
ATOM 658 O O . ALA A 1 93 ? -2.214 5.148 15.778 1.00 85.00 93 ALA A O 1
ATOM 659 N N . GLU A 1 94 ? -4.367 4.515 15.988 1.00 87.69 94 GLU A N 1
ATOM 660 C CA . GLU A 1 94 ? -4.154 3.095 15.733 1.00 87.69 94 GLU A CA 1
ATOM 661 C C . GLU A 1 94 ? -4.677 2.715 14.349 1.00 87.69 94 GLU A C 1
ATOM 663 O O . GLU A 1 94 ? -5.876 2.600 14.087 1.00 87.69 94 GLU A O 1
ATOM 668 N N . VAL A 1 95 ? -3.740 2.519 13.425 1.00 91.31 95 VAL A N 1
ATOM 669 C CA . VAL A 1 95 ? -4.051 2.208 12.032 1.00 91.31 95 VAL A CA 1
ATOM 670 C C . VAL A 1 95 ? -3.615 0.788 11.722 1.00 91.31 95 VAL A C 1
ATOM 672 O O . VAL A 1 95 ? -2.422 0.471 11.714 1.00 91.31 95 VAL A O 1
ATOM 675 N N . TRP A 1 96 ? -4.594 -0.048 11.408 1.00 93.62 96 TRP A N 1
ATOM 676 C CA . TRP A 1 96 ? -4.418 -1.451 11.076 1.00 93.62 96 TRP A CA 1
ATOM 677 C C . TRP A 1 96 ? -4.647 -1.673 9.586 1.00 93.62 96 TRP A C 1
ATOM 679 O O . TRP A 1 96 ? -5.607 -1.169 9.007 1.00 93.62 96 TRP A O 1
ATOM 689 N N . VAL A 1 97 ? -3.772 -2.447 8.950 1.00 95.75 97 VAL A N 1
ATOM 690 C CA . VAL A 1 97 ? -3.928 -2.891 7.563 1.00 95.75 97 VAL A CA 1
ATOM 691 C C . VAL A 1 97 ? -3.936 -4.411 7.541 1.00 95.75 97 VAL A C 1
ATOM 693 O O . VAL A 1 97 ? -2.910 -5.042 7.786 1.00 95.75 97 VAL A O 1
ATOM 696 N N . VAL A 1 98 ? -5.088 -4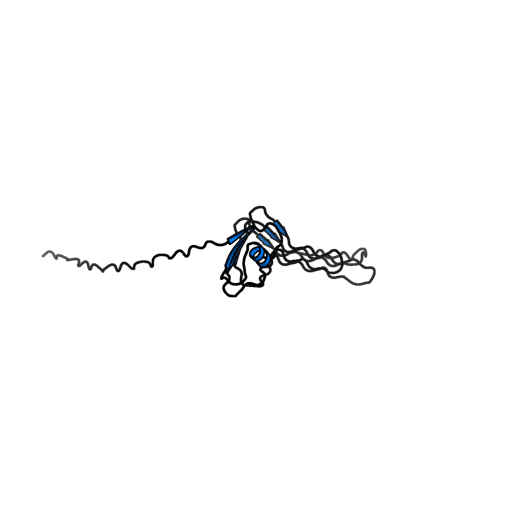.998 7.237 1.00 96.69 98 VAL A N 1
ATOM 697 C CA . VAL A 1 98 ? -5.277 -6.446 7.130 1.00 96.69 98 VAL A CA 1
ATOM 698 C C . VAL A 1 98 ? -5.239 -6.834 5.659 1.00 96.69 98 VAL A C 1
ATOM 700 O O . VAL A 1 98 ? -6.038 -6.354 4.860 1.00 96.69 98 VAL A O 1
ATOM 703 N N . VAL A 1 99 ? -4.299 -7.694 5.280 1.00 97.75 99 VAL A N 1
ATOM 704 C CA . VAL A 1 99 ? -4.061 -8.082 3.888 1.00 97.75 99 VAL A CA 1
ATOM 705 C C . VAL A 1 99 ? -4.384 -9.553 3.685 1.00 97.75 99 VAL A C 1
ATOM 707 O O . VAL A 1 99 ? -3.565 -10.414 3.995 1.00 97.75 99 VAL A O 1
ATOM 710 N N . SER A 1 100 ? -5.552 -9.820 3.106 1.00 97.31 100 SER A N 1
ATOM 711 C CA . SER A 1 100 ? -5.965 -11.146 2.623 1.00 97.31 100 SER A CA 1
ATOM 712 C C . SER A 1 100 ? -5.786 -11.287 1.105 1.00 97.31 100 SER A C 1
ATOM 714 O O . SER A 1 100 ? -5.657 -12.392 0.590 1.00 97.31 100 SER A O 1
ATOM 716 N N . GLY A 1 101 ? -5.752 -10.169 0.374 1.00 97.12 101 GLY A N 1
ATOM 717 C CA . GLY A 1 101 ? -5.431 -10.110 -1.055 1.00 97.12 101 GLY A CA 1
ATOM 718 C C . GLY A 1 101 ? -3.946 -9.863 -1.345 1.00 97.12 101 GLY A C 1
ATOM 719 O O . GLY A 1 101 ? -3.055 -10.202 -0.565 1.00 97.12 101 GLY A O 1
ATOM 720 N N . HIS A 1 102 ? -3.651 -9.232 -2.480 1.00 97.75 102 HIS A N 1
ATOM 721 C CA . HIS A 1 102 ? -2.275 -8.964 -2.895 1.00 97.75 102 HIS A CA 1
ATOM 722 C C . HIS A 1 102 ? -1.999 -7.477 -3.104 1.00 97.75 102 HIS A C 1
ATOM 724 O O . HIS A 1 102 ? -2.741 -6.782 -3.794 1.00 97.75 102 HIS A O 1
ATOM 730 N N . VAL A 1 103 ? -0.885 -7.003 -2.553 1.00 98.00 103 VAL A N 1
ATOM 731 C CA . VAL A 1 103 ? -0.426 -5.617 -2.650 1.00 98.00 103 VAL A CA 1
ATOM 732 C C . VAL A 1 103 ? 0.950 -5.592 -3.305 1.00 98.00 103 VAL A C 1
ATOM 734 O O . VAL A 1 103 ? 1.901 -6.195 -2.805 1.00 98.00 103 VAL A O 1
ATOM 737 N N . TYR A 1 104 ? 1.057 -4.874 -4.416 1.00 97.69 104 TYR A N 1
ATOM 738 C CA . TYR A 1 104 ? 2.270 -4.760 -5.212 1.00 97.69 104 TYR A CA 1
ATOM 739 C C . TYR A 1 104 ? 2.665 -3.304 -5.387 1.00 97.69 104 TYR A C 1
ATOM 741 O O . TYR A 1 104 ? 1.844 -2.478 -5.782 1.00 97.69 104 TYR A O 1
ATOM 749 N N . GLY A 1 105 ? 3.935 -2.992 -5.164 1.00 96.69 105 GLY A N 1
ATOM 750 C CA . GLY A 1 105 ? 4.489 -1.723 -5.613 1.00 96.69 105 GLY A CA 1
ATOM 751 C C . GLY A 1 105 ? 4.496 -1.620 -7.140 1.00 96.69 105 GLY A C 1
ATOM 752 O O . GLY A 1 105 ? 4.528 -2.626 -7.852 1.00 96.69 105 GLY A O 1
ATOM 753 N N . GLY A 1 106 ? 4.449 -0.398 -7.665 1.00 94.81 106 GLY A N 1
ATOM 754 C CA . GLY A 1 106 ? 4.471 -0.177 -9.108 1.00 94.81 106 GLY A CA 1
ATOM 755 C C . GLY A 1 106 ? 5.815 -0.546 -9.735 1.00 94.81 106 GLY A C 1
ATOM 756 O O . GLY A 1 106 ? 6.866 -0.309 -9.148 1.00 94.81 106 GLY A O 1
ATOM 757 N N . GLY A 1 107 ? 5.818 -1.108 -10.943 1.00 92.94 107 GLY A N 1
ATOM 758 C CA . GLY A 1 107 ? 7.064 -1.413 -11.656 1.00 92.94 107 GLY A CA 1
ATOM 759 C C . GLY A 1 107 ? 7.785 -0.152 -12.143 1.00 92.94 107 GLY A C 1
ATOM 760 O O . GLY A 1 107 ? 7.148 0.788 -12.620 1.00 92.94 107 GLY A O 1
ATOM 761 N N . GLY A 1 108 ? 9.113 -0.139 -12.056 1.00 90.06 108 GLY A N 1
ATOM 762 C CA . GLY A 1 108 ? 9.962 0.898 -12.630 1.00 90.06 108 GLY A CA 1
ATOM 763 C C . GLY A 1 108 ? 10.012 0.825 -14.155 1.00 90.06 108 GLY A C 1
ATOM 764 O O . GLY A 1 108 ? 9.963 -0.251 -14.752 1.00 90.06 108 GLY A O 1
ATOM 765 N N . ARG A 1 109 ? 10.109 1.982 -14.817 1.00 86.62 109 ARG A N 1
ATOM 766 C CA . ARG A 1 109 ? 10.194 2.040 -16.283 1.00 86.62 109 ARG A CA 1
ATOM 767 C C . ARG A 1 109 ? 11.578 1.621 -16.782 1.00 86.62 109 ARG A C 1
ATOM 769 O O . ARG A 1 109 ? 12.573 2.100 -16.265 1.00 86.62 109 ARG A O 1
ATOM 776 N N . GLY A 1 110 ? 11.658 0.808 -17.834 1.00 84.38 110 GLY A N 1
ATOM 777 C CA . GLY A 1 110 ? 12.933 0.547 -18.515 1.00 84.38 110 GLY A CA 1
ATOM 778 C C . GLY A 1 110 ? 13.540 1.805 -19.158 1.00 84.38 110 GLY A C 1
ATOM 779 O O . GLY A 1 110 ? 12.808 2.669 -19.644 1.00 84.38 110 GLY A O 1
ATOM 780 N N . GLY A 1 111 ? 14.868 1.901 -19.167 1.00 81.00 111 GLY A N 1
ATOM 781 C CA . GLY A 1 111 ? 15.619 2.975 -19.811 1.00 81.00 111 GLY A CA 1
ATOM 782 C C . GLY A 1 111 ? 15.367 3.036 -21.321 1.00 81.00 111 GLY A C 1
ATOM 783 O O . GLY A 1 111 ? 15.082 2.030 -21.974 1.00 81.00 111 GLY A O 1
ATOM 784 N N . ASN A 1 112 ? 15.458 4.237 -21.890 1.00 78.44 112 ASN A N 1
ATOM 785 C CA . ASN A 1 112 ? 15.334 4.444 -23.333 1.00 78.44 112 ASN A CA 1
ATOM 786 C C . ASN A 1 112 ? 16.593 3.957 -24.075 1.00 78.44 112 ASN A C 1
ATOM 788 O O . ASN A 1 112 ? 17.713 4.217 -23.638 1.00 78.44 112 ASN A O 1
ATOM 792 N N . GLY A 1 113 ? 16.425 3.341 -25.246 1.00 72.56 113 GLY A N 1
ATOM 793 C CA . GLY A 1 113 ? 17.521 3.266 -26.221 1.00 72.56 113 GLY A CA 1
ATOM 794 C C . GLY A 1 113 ? 17.869 4.666 -26.750 1.00 72.56 113 GLY A C 1
ATOM 795 O O . GLY A 1 113 ? 17.010 5.552 -26.747 1.00 72.56 113 GLY A O 1
ATOM 796 N N . GLY A 1 114 ? 19.111 4.875 -27.185 1.00 66.75 114 GLY A N 1
ATOM 797 C CA . GLY A 1 114 ? 19.581 6.141 -27.758 1.00 66.75 114 GLY A CA 1
ATOM 798 C C . GLY A 1 114 ? 20.528 5.935 -28.943 1.00 66.75 114 GLY A C 1
ATOM 799 O O . GLY A 1 114 ? 20.873 4.797 -29.242 1.00 66.75 114 GLY A O 1
ATOM 800 N N . ASP A 1 115 ? 20.905 7.048 -29.586 1.00 64.06 115 ASP A N 1
ATOM 801 C CA . ASP A 1 115 ? 21.891 7.134 -30.687 1.00 64.06 115 ASP A CA 1
ATOM 802 C C . ASP A 1 115 ? 23.246 7.725 -30.221 1.00 64.06 115 ASP A C 1
ATOM 804 O O . ASP A 1 115 ? 24.089 8.123 -31.031 1.00 64.06 115 ASP A O 1
ATOM 808 N N . LEU A 1 116 ? 23.422 7.882 -28.902 1.00 60.09 116 LEU A N 1
ATOM 809 C CA . LEU A 1 116 ? 24.674 8.309 -28.286 1.00 60.09 116 LEU A CA 1
ATOM 810 C C . LEU A 1 116 ? 25.262 7.168 -27.444 1.00 60.09 116 LEU A C 1
ATOM 812 O O . LEU A 1 116 ? 24.517 6.527 -26.698 1.00 60.09 116 LEU A O 1
ATOM 816 N N . PRO A 1 117 ? 26.599 6.985 -27.446 1.00 57.59 117 PRO A N 1
ATOM 817 C CA . PRO A 1 117 ? 27.259 5.941 -26.673 1.00 57.59 117 PRO A CA 1
ATOM 818 C C . PRO A 1 117 ? 27.083 6.194 -25.168 1.00 57.59 117 PRO A C 1
ATOM 820 O O . PRO A 1 117 ? 27.847 6.929 -24.543 1.00 57.59 117 PRO A O 1
ATOM 823 N N . GLY A 1 118 ? 26.053 5.587 -24.584 1.00 64.19 118 GLY A N 1
ATOM 824 C CA . GLY A 1 118 ? 25.747 5.663 -23.162 1.00 64.19 118 GLY A CA 1
ATOM 825 C C . GLY A 1 118 ? 24.534 4.812 -22.799 1.00 64.19 118 GLY A C 1
ATOM 826 O O . GLY A 1 118 ? 23.536 4.794 -23.515 1.00 64.19 118 GLY A O 1
ATOM 827 N N . SER A 1 119 ? 24.614 4.095 -21.677 1.00 70.56 119 SER A N 1
ATOM 828 C CA . SER A 1 119 ? 23.450 3.420 -21.104 1.00 70.56 119 SER A CA 1
ATOM 829 C C . SER A 1 119 ? 22.520 4.442 -20.460 1.00 70.56 119 SER A C 1
ATOM 831 O O . SER A 1 119 ? 22.986 5.379 -19.808 1.00 70.56 119 SER A O 1
ATOM 833 N N . THR A 1 120 ? 21.211 4.238 -20.581 1.00 78.31 120 THR A N 1
ATOM 834 C CA . THR A 1 120 ? 20.238 4.975 -19.770 1.00 78.31 120 THR A CA 1
ATOM 835 C C . THR A 1 120 ? 19.738 4.092 -18.638 1.00 78.31 120 THR A C 1
ATOM 837 O O . THR A 1 120 ? 19.386 2.927 -18.841 1.00 78.31 120 THR A O 1
ATOM 840 N N . ASP A 1 121 ? 19.708 4.645 -17.431 1.00 81.38 121 ASP A N 1
ATOM 841 C CA . ASP A 1 121 ? 19.191 3.924 -16.273 1.00 81.38 121 ASP A CA 1
ATOM 842 C C . ASP A 1 121 ? 17.678 3.717 -16.391 1.00 81.38 121 ASP A C 1
ATOM 844 O O . ASP A 1 121 ? 16.942 4.608 -16.823 1.00 81.38 121 ASP A O 1
ATOM 848 N N . GLY A 1 122 ? 17.203 2.552 -15.955 1.00 84.38 122 GLY A N 1
ATOM 849 C CA . GLY A 1 122 ? 15.784 2.344 -15.696 1.00 84.38 122 GLY A CA 1
ATOM 850 C C . GLY A 1 122 ? 15.322 3.064 -14.424 1.00 84.38 122 GLY A C 1
ATOM 851 O O . GLY A 1 122 ? 16.100 3.372 -13.521 1.00 84.38 122 GLY A O 1
ATOM 852 N N . GLY A 1 123 ? 14.023 3.333 -14.341 1.00 88.50 123 GLY A N 1
ATOM 853 C CA . GLY A 1 123 ? 13.352 3.786 -13.131 1.00 88.50 123 GLY A CA 1
ATOM 854 C C . GLY A 1 123 ? 13.323 2.695 -12.060 1.00 88.50 123 GLY A C 1
ATOM 855 O O . GLY A 1 123 ? 13.322 1.501 -12.351 1.00 88.50 123 GLY A O 1
ATOM 856 N N . ARG A 1 124 ? 13.269 3.102 -10.796 1.00 90.44 124 ARG A N 1
ATOM 857 C CA . ARG A 1 124 ? 13.165 2.189 -9.650 1.00 90.44 124 ARG A CA 1
ATOM 858 C C . ARG A 1 124 ? 11.749 1.633 -9.530 1.00 90.44 124 ARG A C 1
ATOM 860 O O . ARG A 1 124 ? 10.799 2.299 -9.934 1.00 90.44 124 ARG A O 1
ATOM 867 N N . GLY A 1 125 ? 11.607 0.444 -8.955 1.00 92.19 125 GLY A N 1
ATOM 868 C CA . GLY A 1 125 ? 10.307 -0.048 -8.505 1.00 92.19 125 GLY A CA 1
ATOM 869 C C . GLY A 1 125 ? 9.763 0.784 -7.343 1.00 92.19 125 GLY A C 1
ATOM 870 O O . GLY A 1 125 ? 10.525 1.449 -6.639 1.00 92.19 125 GLY A O 1
ATOM 871 N N . GLY A 1 126 ? 8.446 0.782 -7.184 1.00 94.56 126 GLY A N 1
ATOM 872 C CA . GLY A 1 126 ? 7.743 1.428 -6.084 1.00 94.56 126 GLY A CA 1
ATOM 873 C C . GLY A 1 126 ? 7.551 0.492 -4.897 1.00 94.56 126 GLY A C 1
ATOM 874 O O . GLY A 1 126 ? 7.613 -0.731 -5.031 1.00 94.56 126 GLY A O 1
ATOM 875 N N . ASP A 1 127 ? 7.269 1.066 -3.736 1.00 95.94 127 ASP A N 1
ATOM 876 C CA . ASP A 1 127 ? 6.968 0.300 -2.530 1.00 95.94 127 ASP A CA 1
ATOM 877 C C . ASP A 1 127 ? 5.534 -0.241 -2.551 1.00 95.94 127 ASP A C 1
ATOM 879 O O . ASP A 1 127 ? 4.614 0.367 -3.096 1.00 95.94 127 ASP A O 1
ATOM 883 N N . ALA A 1 128 ? 5.299 -1.386 -1.918 1.00 96.56 128 ALA A N 1
ATOM 884 C CA . ALA A 1 128 ? 3.932 -1.865 -1.729 1.00 96.56 128 ALA A CA 1
ATOM 885 C C . ALA A 1 128 ? 3.177 -1.006 -0.703 1.00 96.56 128 ALA A C 1
ATOM 887 O O . ALA A 1 128 ? 2.019 -0.647 -0.909 1.00 96.56 128 ALA A O 1
ATOM 888 N N . VAL A 1 129 ? 3.859 -0.662 0.391 1.00 96.81 129 VAL A N 1
ATOM 889 C CA . VAL A 1 129 ? 3.318 0.094 1.520 1.00 96.81 129 VAL A CA 1
ATOM 890 C C . VAL A 1 129 ? 4.344 1.139 1.945 1.00 96.81 129 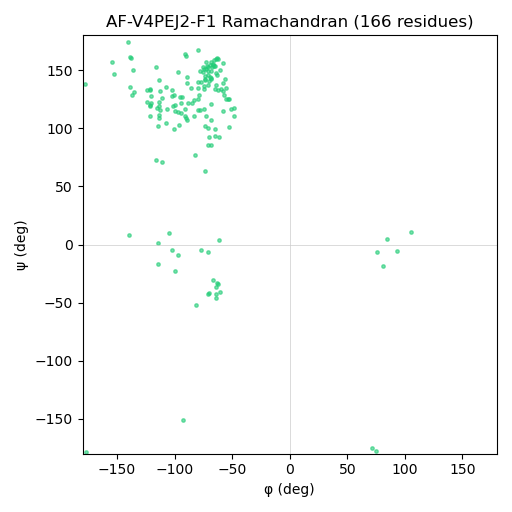VAL A C 1
ATOM 892 O O . VAL A 1 129 ? 5.500 0.804 2.193 1.00 96.81 129 VAL A O 1
ATOM 895 N N . VAL A 1 130 ? 3.913 2.394 2.061 1.00 96.69 130 VAL A N 1
ATOM 896 C CA . VAL A 1 130 ? 4.714 3.501 2.595 1.00 96.69 130 VAL A CA 1
ATOM 897 C C . VAL A 1 130 ? 4.103 3.966 3.911 1.00 96.69 130 VAL A C 1
ATOM 899 O O . VAL A 1 130 ? 3.018 4.551 3.932 1.00 96.69 130 VAL A O 1
ATOM 902 N N . ALA A 1 131 ? 4.821 3.727 5.007 1.00 94.69 131 ALA A N 1
ATOM 903 C CA . ALA A 1 131 ? 4.445 4.176 6.342 1.00 94.69 131 ALA A CA 1
ATOM 904 C C . ALA A 1 131 ? 5.020 5.577 6.616 1.00 94.69 131 ALA A C 1
ATOM 906 O O . ALA A 1 131 ? 6.222 5.754 6.795 1.00 94.69 131 ALA A O 1
ATOM 907 N N . GLN A 1 132 ? 4.151 6.586 6.623 1.00 94.25 132 GLN A N 1
ATOM 908 C CA . GLN A 1 132 ? 4.449 7.965 7.039 1.00 94.25 132 GLN A CA 1
ATOM 909 C C . GLN A 1 132 ? 4.043 8.241 8.495 1.00 94.25 132 GLN A C 1
ATOM 911 O O . GLN A 1 132 ? 4.379 9.290 9.040 1.00 94.25 132 GLN A O 1
ATOM 916 N N . ALA A 1 133 ? 3.327 7.298 9.102 1.00 89.75 133 ALA A N 1
ATOM 917 C CA . ALA A 1 133 ? 2.992 7.219 10.514 1.00 89.75 133 ALA A CA 1
ATOM 918 C C . ALA A 1 133 ? 3.139 5.750 10.960 1.00 89.75 133 ALA A C 1
ATOM 920 O O . ALA A 1 133 ? 3.163 4.866 10.093 1.00 89.75 133 ALA A O 1
ATOM 921 N N . PRO A 1 134 ? 3.249 5.469 12.270 1.00 89.75 134 PRO A N 1
ATOM 922 C CA . PRO A 1 134 ? 3.186 4.104 12.778 1.00 89.75 134 PRO A CA 1
ATOM 923 C C . PRO A 1 134 ? 1.887 3.427 12.328 1.00 89.75 134 PRO A C 1
ATOM 925 O O . PRO A 1 134 ? 0.803 3.962 12.537 1.00 89.75 134 PRO A O 1
ATOM 928 N N . ILE A 1 135 ? 2.011 2.272 11.677 1.00 92.75 135 ILE A N 1
ATOM 929 C CA . ILE A 1 135 ? 0.884 1.434 11.262 1.00 92.75 135 ILE A CA 1
ATOM 930 C C . ILE A 1 135 ? 1.205 -0.021 11.585 1.00 92.75 135 ILE A C 1
ATOM 932 O O . ILE A 1 135 ? 2.368 -0.432 11.516 1.00 92.75 135 ILE A O 1
ATOM 936 N N . THR A 1 136 ? 0.173 -0.809 11.858 1.00 94.44 136 THR A N 1
ATOM 937 C CA . THR A 1 136 ? 0.296 -2.258 12.005 1.00 94.44 136 THR A CA 1
ATOM 938 C C . THR A 1 136 ? -0.201 -2.934 10.739 1.00 94.44 136 THR A C 1
ATOM 940 O O . THR A 1 136 ? -1.309 -2.676 10.277 1.00 94.44 136 THR A O 1
ATOM 943 N N . VAL A 1 137 ? 0.620 -3.811 10.163 1.00 95.56 137 VAL A N 1
ATOM 944 C CA . VAL A 1 137 ? 0.265 -4.579 8.965 1.00 95.56 137 VAL A CA 1
ATOM 945 C C . VAL A 1 137 ? 0.180 -6.052 9.329 1.00 95.56 137 VAL A C 1
ATOM 947 O O . VAL A 1 137 ? 1.155 -6.639 9.796 1.00 95.56 137 VAL A O 1
ATOM 950 N N . VAL A 1 138 ? -0.979 -6.649 9.080 1.00 96.31 138 VAL A N 1
ATOM 951 C CA . VAL A 1 138 ? -1.254 -8.067 9.301 1.00 96.31 138 VAL A CA 1
ATOM 952 C C . VAL A 1 138 ? -1.481 -8.714 7.944 1.00 96.31 138 VAL A C 1
ATOM 954 O O . VAL A 1 138 ? -2.387 -8.328 7.212 1.00 96.31 138 VAL A O 1
ATOM 957 N N . VAL A 1 139 ? -0.650 -9.692 7.588 1.00 96.69 139 VAL A N 1
ATOM 958 C CA . VAL A 1 139 ? -0.815 -10.463 6.350 1.00 96.69 139 VAL A CA 1
ATOM 959 C C . VAL A 1 139 ? -1.474 -11.787 6.702 1.00 96.69 139 VAL A C 1
ATOM 961 O O . VAL A 1 139 ? -0.899 -12.592 7.432 1.00 96.69 139 VAL A O 1
ATOM 964 N N . MET A 1 140 ? -2.689 -11.982 6.201 1.00 96.81 140 MET A N 1
ATOM 965 C CA . MET A 1 140 ? -3.476 -13.192 6.407 1.00 96.81 140 MET A CA 1
ATOM 966 C C . MET A 1 140 ? -3.007 -14.306 5.467 1.00 96.81 140 MET A C 1
ATOM 968 O O . MET A 1 140 ? -2.261 -14.071 4.513 1.00 96.81 140 MET A O 1
ATOM 972 N N . GLU A 1 141 ? -3.455 -15.535 5.724 1.00 95.38 141 GLU A N 1
ATOM 973 C CA . GLU A 1 141 ? -3.206 -16.658 4.819 1.00 95.38 141 GLU A CA 1
ATOM 974 C C . GLU A 1 141 ? -3.715 -16.338 3.401 1.00 95.38 141 GLU A C 1
ATOM 976 O O . GLU A 1 141 ? -4.793 -15.777 3.227 1.00 95.38 141 GLU A O 1
ATOM 981 N N . GLY A 1 142 ? -2.900 -16.633 2.384 1.00 92.56 142 GLY A N 1
ATOM 982 C CA . GLY A 1 142 ? -3.171 -16.262 0.987 1.00 92.56 142 GLY A CA 1
ATOM 983 C C . GLY A 1 142 ? -2.805 -14.816 0.627 1.00 92.56 142 GLY A C 1
ATOM 984 O O . GLY A 1 142 ? -2.565 -14.521 -0.546 1.00 92.56 142 GLY A O 1
ATOM 985 N N . GLY A 1 143 ? -2.655 -13.938 1.619 1.00 97.06 143 GLY A N 1
ATOM 986 C CA . GLY A 1 143 ? -2.261 -12.552 1.424 1.00 97.06 143 GLY A CA 1
ATOM 987 C C . GLY A 1 143 ? -0.796 -12.390 1.014 1.00 97.06 143 GLY A C 1
ATOM 988 O O . GLY A 1 143 ? 0.068 -13.210 1.335 1.00 97.06 143 GLY A O 1
ATOM 989 N N . SER A 1 144 ? -0.465 -11.313 0.292 1.00 97.56 144 SER A N 1
ATOM 990 C CA . SER A 1 144 ? 0.946 -10.994 0.032 1.00 97.56 144 SER A CA 1
ATOM 991 C C . SER A 1 144 ? 1.226 -9.517 -0.200 1.00 97.56 144 SER A C 1
ATOM 993 O O . SER A 1 144 ? 0.438 -8.830 -0.843 1.00 97.56 144 SER A O 1
ATOM 995 N N . ILE A 1 145 ? 2.407 -9.075 0.228 1.00 97.44 145 ILE A N 1
ATOM 996 C CA . ILE A 1 145 ? 2.921 -7.721 0.014 1.00 97.44 145 ILE A CA 1
ATOM 997 C C . ILE A 1 145 ? 4.275 -7.837 -0.688 1.00 97.44 145 ILE A C 1
ATOM 999 O O . ILE A 1 145 ? 5.166 -8.519 -0.184 1.00 97.44 145 ILE A O 1
ATOM 1003 N N . LYS A 1 146 ? 4.431 -7.211 -1.860 1.00 97.25 146 LYS A N 1
ATOM 1004 C CA . LYS A 1 146 ? 5.680 -7.257 -2.639 1.00 97.25 146 LYS A CA 1
ATOM 1005 C C . LYS A 1 146 ? 6.015 -5.900 -3.241 1.00 97.25 146 LYS A C 1
ATOM 1007 O O . LYS A 1 146 ? 5.150 -5.237 -3.804 1.00 97.25 146 LYS A O 1
ATOM 1012 N N . ALA A 1 147 ? 7.275 -5.491 -3.149 1.00 94.62 147 ALA A N 1
ATOM 1013 C CA . ALA A 1 147 ? 7.739 -4.297 -3.845 1.00 94.62 147 ALA A CA 1
ATOM 1014 C C . ALA A 1 147 ? 7.610 -4.461 -5.371 1.00 94.62 147 ALA A C 1
ATOM 1016 O O . ALA A 1 147 ? 7.507 -5.573 -5.892 1.00 94.62 147 ALA A O 1
ATOM 1017 N N . GLY A 1 148 ? 7.595 -3.338 -6.081 1.00 92.69 148 GLY A N 1
ATOM 1018 C CA . GLY A 1 148 ? 7.666 -3.325 -7.532 1.00 92.69 148 GLY A CA 1
ATOM 1019 C C . GLY A 1 148 ? 9.079 -3.627 -8.022 1.00 92.69 148 GLY A C 1
ATOM 1020 O O . GLY A 1 148 ? 10.064 -3.254 -7.384 1.00 92.69 148 GLY A O 1
ATOM 1021 N N . GLY A 1 149 ? 9.184 -4.266 -9.186 1.00 90.88 149 GLY A N 1
ATOM 1022 C CA . GLY A 1 149 ? 10.472 -4.505 -9.837 1.00 90.88 149 GLY A CA 1
ATOM 1023 C C . GLY A 1 149 ? 11.080 -3.242 -10.437 1.00 90.88 149 GLY A C 1
ATOM 1024 O O . GLY A 1 149 ? 10.362 -2.330 -10.852 1.00 90.88 149 GLY A O 1
ATOM 1025 N N . GLY A 1 150 ? 12.410 -3.188 -10.497 1.00 88.31 150 GLY A N 1
ATOM 1026 C CA . GLY A 1 150 ? 13.128 -2.121 -11.191 1.00 88.31 150 GLY A CA 1
ATOM 1027 C C . GLY A 1 150 ? 12.961 -2.205 -12.708 1.00 88.31 150 GLY A C 1
ATOM 1028 O O . GLY A 1 150 ? 12.740 -3.275 -13.270 1.00 88.31 150 GLY A O 1
ATOM 1029 N N . GLY A 1 151 ? 13.096 -1.069 -13.384 1.00 85.12 151 GLY A N 1
ATOM 1030 C CA . GLY A 1 151 ? 13.206 -1.006 -14.832 1.00 85.12 151 GLY A CA 1
ATOM 1031 C C . GLY A 1 151 ? 14.602 -1.408 -15.300 1.00 85.12 151 GLY A C 1
ATOM 1032 O O . GLY A 1 151 ? 15.603 -1.035 -14.691 1.00 85.12 151 GLY A O 1
ATOM 1033 N N . GLY A 1 152 ? 14.670 -2.158 -16.397 1.00 82.88 152 GLY A N 1
ATOM 1034 C CA . GLY A 1 152 ? 15.934 -2.511 -17.046 1.00 82.88 152 GLY A CA 1
ATOM 1035 C C . GLY A 1 152 ? 16.655 -1.302 -17.647 1.00 82.88 152 GLY A C 1
ATOM 1036 O O . GLY A 1 152 ? 16.002 -0.319 -17.990 1.00 82.88 152 GLY A O 1
ATOM 1037 N N . ALA A 1 153 ? 17.978 -1.357 -17.800 1.00 81.69 153 ALA A N 1
ATOM 1038 C CA . ALA A 1 153 ? 18.722 -0.285 -18.465 1.00 81.69 153 ALA A CA 1
ATOM 1039 C C . ALA A 1 153 ? 18.492 -0.307 -19.988 1.00 81.69 153 ALA A C 1
ATOM 1041 O O . ALA A 1 153 ? 18.376 -1.375 -20.594 1.00 81.69 153 ALA A O 1
ATOM 1042 N N . GLY A 1 154 ? 18.458 0.871 -20.612 1.00 76.56 154 GLY A N 1
ATOM 1043 C CA . GLY A 1 154 ? 18.435 1.022 -22.066 1.00 76.56 154 GLY A CA 1
ATOM 1044 C C . GLY A 1 154 ? 19.853 1.085 -22.636 1.00 76.56 154 GLY A C 1
ATOM 1045 O O . GLY A 1 154 ? 20.719 1.745 -22.062 1.00 76.56 154 GLY A O 1
ATOM 1046 N N . ALA A 1 155 ? 20.092 0.418 -23.765 1.00 69.50 155 ALA A N 1
ATOM 1047 C CA . ALA A 1 155 ? 21.352 0.466 -24.511 1.00 69.50 155 ALA A CA 1
ATOM 1048 C C . ALA A 1 155 ? 21.080 0.556 -26.022 1.00 69.50 155 ALA A C 1
ATOM 1050 O O . ALA A 1 155 ? 19.977 0.239 -26.477 1.00 69.50 155 ALA A O 1
ATOM 1051 N N . GLU A 1 156 ? 22.076 0.994 -26.795 1.00 69.12 156 GLU A N 1
ATOM 1052 C CA . GLU A 1 156 ? 21.993 1.004 -28.258 1.00 69.12 156 GLU A CA 1
ATOM 1053 C C . GLU A 1 156 ? 22.015 -0.415 -28.833 1.00 69.12 156 GLU A C 1
ATOM 1055 O O . GLU A 1 156 ? 22.758 -1.278 -28.367 1.00 69.12 156 GLU A O 1
ATOM 1060 N N . GLY A 1 157 ? 21.261 -0.635 -29.911 1.00 55.81 157 GLY A N 1
ATOM 1061 C CA . GLY A 1 157 ? 21.227 -1.897 -30.648 1.00 55.81 157 GLY A CA 1
ATOM 1062 C C . GLY A 1 157 ? 22.477 -2.144 -31.498 1.00 55.81 157 GLY A C 1
ATOM 1063 O O . GLY A 1 157 ? 22.383 -2.248 -32.716 1.00 55.81 157 GLY A O 1
ATOM 1064 N N . GLY A 1 158 ? 23.649 -2.271 -30.877 1.00 55.12 158 GLY A N 1
ATOM 1065 C CA . GLY A 1 158 ? 24.758 -3.014 -31.477 1.00 55.12 158 GLY A CA 1
ATOM 1066 C C . GLY A 1 158 ? 24.477 -4.523 -31.382 1.00 55.12 158 GLY A C 1
ATOM 1067 O O . GLY A 1 158 ? 23.830 -4.944 -30.421 1.00 55.12 158 GLY A O 1
ATOM 1068 N N . PRO A 1 159 ? 24.973 -5.376 -32.301 1.00 53.16 159 PRO A N 1
ATOM 1069 C CA . PRO A 1 159 ? 24.670 -6.818 -32.337 1.00 53.16 159 PRO A CA 1
ATOM 1070 C C . PRO A 1 159 ? 25.101 -7.624 -31.089 1.00 53.16 159 PRO A C 1
ATOM 1072 O O . PRO A 1 159 ? 24.934 -8.841 -31.063 1.00 53.16 159 PRO A O 1
ATOM 1075 N N . SER A 1 160 ? 25.630 -6.975 -30.045 1.00 52.62 160 SER A N 1
ATOM 1076 C CA . SER A 1 160 ? 25.997 -7.582 -28.761 1.00 52.62 160 SER A CA 1
ATOM 1077 C C . SER A 1 160 ? 25.655 -6.736 -27.520 1.00 52.62 160 SER A C 1
ATOM 1079 O O . SER A 1 160 ? 26.098 -7.088 -26.429 1.00 52.62 160 SER A O 1
ATOM 1081 N N . LEU A 1 161 ? 24.921 -5.622 -27.646 1.00 54.16 161 LEU A N 1
ATOM 1082 C CA . LEU A 1 161 ? 24.611 -4.709 -26.533 1.00 54.16 161 LEU A CA 1
ATOM 1083 C C . LEU A 1 161 ? 23.096 -4.687 -26.271 1.00 54.16 161 LEU A C 1
ATOM 1085 O O . LEU A 1 161 ? 22.390 -3.752 -26.623 1.00 54.16 161 LEU A O 1
ATOM 1089 N N . GLY A 1 162 ? 22.573 -5.767 -25.689 1.00 53.91 162 GLY A N 1
ATOM 1090 C CA . GLY A 1 162 ? 21.180 -5.819 -25.239 1.00 53.91 162 GLY A CA 1
ATOM 1091 C C . GLY A 1 162 ? 20.999 -5.103 -23.897 1.00 53.91 162 GLY A C 1
ATOM 1092 O O . GLY A 1 162 ? 21.841 -5.243 -23.010 1.00 53.91 162 GLY A O 1
ATOM 1093 N N . GLY A 1 163 ? 19.899 -4.361 -23.733 1.00 55.34 163 GLY A N 1
ATOM 1094 C CA . GLY A 1 163 ? 19.506 -3.803 -22.434 1.00 55.34 163 GLY A CA 1
ATOM 1095 C C . GLY A 1 163 ? 19.320 -4.907 -21.386 1.00 55.34 163 GLY A C 1
ATOM 1096 O O . GLY A 1 163 ? 18.795 -5.980 -21.694 1.00 55.34 163 GLY A O 1
ATOM 1097 N N . SER A 1 164 ? 19.772 -4.672 -20.153 1.00 56.00 164 SER A N 1
ATOM 1098 C CA . SER A 1 164 ? 19.595 -5.631 -19.059 1.00 56.00 164 SER A CA 1
ATOM 1099 C C . SER A 1 164 ? 18.140 -5.621 -18.587 1.00 56.00 164 SER A C 1
ATOM 1101 O O . SER A 1 164 ? 17.553 -4.560 -18.398 1.00 56.00 164 SER A O 1
ATOM 1103 N N . GLY A 1 165 ? 17.535 -6.796 -18.397 1.00 51.94 165 GLY A N 1
ATOM 1104 C CA . GLY A 1 165 ? 16.205 -6.904 -17.791 1.00 51.94 165 GLY A CA 1
ATOM 1105 C C . GLY A 1 165 ? 16.223 -6.416 -16.340 1.00 51.94 165 GLY A C 1
ATOM 1106 O O . GLY A 1 165 ? 17.156 -6.717 -15.596 1.00 51.94 165 GLY A O 1
ATOM 1107 N N . GLY A 1 166 ? 15.208 -5.649 -15.941 1.00 51.28 166 GLY A N 1
ATOM 1108 C CA . GLY A 1 166 ? 15.043 -5.199 -14.560 1.00 51.28 166 GLY A CA 1
ATOM 1109 C C . GLY A 1 166 ? 14.451 -6.307 -13.688 1.00 51.28 166 GLY A C 1
ATOM 1110 O O . GLY A 1 166 ? 13.454 -6.922 -14.065 1.00 51.28 166 GLY A O 1
ATOM 1111 N N . GLY A 1 167 ? 15.096 -6.598 -12.556 1.00 40.56 167 GLY A N 1
ATOM 1112 C CA . GLY A 1 167 ? 14.633 -7.587 -11.581 1.00 40.56 167 GLY A CA 1
ATOM 1113 C C . GLY A 1 167 ? 13.702 -6.973 -10.533 1.00 40.56 167 GLY A C 1
ATOM 1114 O O . GLY A 1 167 ? 13.901 -5.827 -10.118 1.00 40.56 167 GLY A O 1
ATOM 1115 N N . GLY A 1 168 ? 12.702 -7.749 -10.112 1.00 43.34 168 GLY A N 1
ATOM 1116 C CA . GLY A 1 168 ? 11.778 -7.462 -9.014 1.00 43.34 168 GLY A CA 1
ATOM 1117 C C . GLY A 1 168 ? 11.441 -8.724 -8.249 1.00 43.34 168 GLY A C 1
ATOM 1118 O O . GLY A 1 168 ? 11.286 -9.766 -8.925 1.00 43.34 168 GLY A O 1
#

Sequence (168 aa):
MIGLLATLTVAMPAFAQDAPADAEEDFDPIVVKLTGPANLRDLADKAGYDGNSAAEYLFEVPEGVVILGAPGGRSGNVNGGAAIVSGKWPDGAEVWVVVSGHVYGGGGRGGNGGDLPGSTDGGRGGDAVVAQAPITVVVMEGGSIKAGGGGGAGAEGGPSLGGSGGGG

Secondary structure (DSSP, 8-state):
----------PPP-----PPP--------EEEE--SSEEHHHHHHHTT--S-S--EEEEEE-TT-EEEPPPPPSSSSPPPPPSEE-----TT-EEEEEESSEEEPPPPPPPPP-SSS-PBPPPPPPPSEE-SS--EEEE-TT-EEEPPPPPPPB----TT-PPPPPP-